Protein AF-A0A9D4DDF0-F1 (afdb_monomer_lite)

Secondary structure (DSSP, 8-state):
-----HHHHHHHHHHHHHHHHHHHHHT------B-GGGGGSHHHHHHHHHHHHHHHHHHHTSS---HHHHHHHHHHHHHHHH-B-PPP---

Radius of gyration: 22.82 Å; chains: 1; bounding box: 52×61×46 Å

Foldseek 3Di:
DDPPPPVVVVVVVVVVVVVVVVVVVVVDDPPQDFQCVCCVPVVLVVVLVVQLVVQVVVVVVVPDPDPVSVVVSVVVSSCVRRNGPDDDPDD

Sequence (91 aa):
MRHADIGSDHSLLVAKVTLKLRKAKTMDIKNQRYDVVKLKDPKVNEEFRVTLTNRFSILENEAALTIEGFNRVMKETREEVLGSRKSQKTD

Structure (mmCIF, N/CA/C/O backbone):
data_AF-A0A9D4DDF0-F1
#
_entry.id   AF-A0A9D4DDF0-F1
#
loop_
_atom_site.group_PDB
_atom_site.id
_atom_site.type_symbol
_atom_site.label_atom_id
_atom_site.label_alt_id
_atom_site.label_comp_id
_atom_site.label_asym_id
_atom_site.label_entity_id
_atom_site.label_seq_id
_atom_site.pdbx_PDB_ins_code
_atom_site.Cartn_x
_atom_site.Cartn_y
_atom_site.Cartn_z
_atom_site.occupancy
_atom_site.B_iso_or_equiv
_atom_site.auth_seq_id
_atom_site.auth_comp_id
_atom_site.auth_asym_id
_atom_site.auth_atom_id
_atom_site.pdbx_PDB_model_num
ATOM 1 N N . MET A 1 1 ? 38.008 -48.461 -16.597 1.00 40.59 1 MET A N 1
ATOM 2 C CA . MET A 1 1 ? 37.649 -47.164 -17.209 1.00 40.59 1 MET A CA 1
ATOM 3 C C . MET A 1 1 ? 36.321 -46.724 -16.604 1.00 4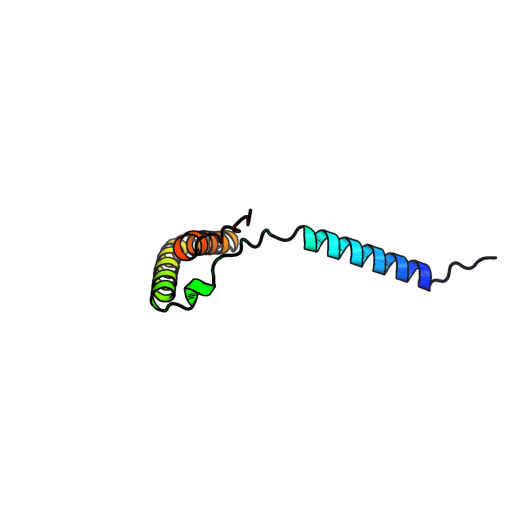0.59 1 MET A C 1
ATOM 5 O O . MET A 1 1 ? 35.302 -47.349 -16.871 1.00 40.59 1 MET A O 1
ATOM 9 N N . ARG A 1 2 ? 36.351 -45.784 -15.652 1.00 57.28 2 ARG A N 1
ATOM 10 C CA . ARG A 1 2 ? 35.178 -45.408 -14.851 1.00 57.28 2 ARG A CA 1
ATOM 11 C C . ARG A 1 2 ? 34.414 -44.332 -15.620 1.00 57.28 2 ARG A C 1
ATOM 13 O O . ARG A 1 2 ? 34.812 -43.175 -15.606 1.00 57.28 2 ARG A O 1
ATOM 20 N N . HIS A 1 3 ? 33.381 -44.748 -16.346 1.00 53.97 3 HIS A N 1
ATOM 21 C CA . HIS A 1 3 ? 32.441 -43.830 -16.976 1.00 53.97 3 HIS A CA 1
ATOM 22 C C . HIS A 1 3 ? 31.751 -43.057 -15.847 1.00 53.97 3 HIS A C 1
ATOM 24 O O . HIS A 1 3 ? 31.090 -43.660 -15.001 1.00 53.97 3 HIS A O 1
ATOM 30 N N . ALA A 1 4 ? 31.988 -41.748 -15.769 1.00 57.66 4 ALA A N 1
ATOM 31 C CA . ALA A 1 4 ? 31.150 -40.875 -14.966 1.00 57.66 4 ALA A CA 1
ATOM 32 C C . ALA A 1 4 ? 29.760 -40.932 -15.600 1.00 57.66 4 ALA A C 1
ATOM 34 O O . ALA A 1 4 ? 29.586 -40.541 -16.753 1.00 57.66 4 ALA A O 1
ATOM 35 N N . ASP A 1 5 ? 28.818 -41.536 -14.883 1.00 61.31 5 ASP A N 1
ATOM 36 C CA . ASP A 1 5 ? 27.444 -41.669 -15.335 1.00 61.31 5 ASP A CA 1
ATOM 37 C C . ASP A 1 5 ? 26.883 -40.269 -15.616 1.00 61.31 5 ASP A C 1
ATOM 39 O O . ASP A 1 5 ? 26.980 -39.375 -14.773 1.00 61.31 5 ASP A O 1
ATOM 43 N N . ILE A 1 6 ? 26.329 -40.067 -16.811 1.00 59.47 6 ILE A N 1
ATOM 44 C CA . ILE A 1 6 ? 25.750 -38.793 -17.271 1.00 59.47 6 ILE A CA 1
ATOM 45 C C . ILE A 1 6 ? 24.644 -38.337 -16.299 1.00 59.47 6 ILE A C 1
ATOM 47 O O . ILE A 1 6 ? 24.429 -37.139 -16.099 1.00 59.47 6 ILE A O 1
ATOM 51 N N . GLY A 1 7 ? 24.009 -39.290 -15.602 1.00 59.81 7 GLY A N 1
ATOM 52 C CA . GLY A 1 7 ? 23.078 -39.019 -14.509 1.00 59.81 7 GLY A CA 1
ATOM 53 C C . GLY A 1 7 ? 23.708 -38.296 -13.312 1.00 59.81 7 GLY A C 1
ATOM 54 O O . GLY A 1 7 ? 23.047 -37.467 -12.690 1.00 59.81 7 GLY A O 1
ATOM 55 N N . SER A 1 8 ? 24.990 -38.528 -13.014 1.00 68.25 8 SER A N 1
ATOM 56 C CA . SER A 1 8 ? 25.672 -37.915 -11.871 1.00 68.25 8 SER A CA 1
ATOM 57 C C . SER A 1 8 ? 25.919 -36.417 -12.058 1.00 68.25 8 SER A C 1
ATOM 59 O O . SER A 1 8 ? 25.785 -35.666 -11.090 1.00 68.25 8 SER A O 1
ATOM 61 N N . ASP A 1 9 ? 26.275 -35.972 -13.267 1.00 72.00 9 ASP A N 1
ATOM 62 C CA . ASP A 1 9 ? 26.463 -34.542 -13.554 1.00 72.00 9 ASP A CA 1
ATOM 63 C C . ASP A 1 9 ? 25.119 -33.801 -13.534 1.00 72.00 9 ASP A C 1
ATOM 65 O O . ASP A 1 9 ? 24.984 -32.756 -12.894 1.00 72.00 9 ASP A O 1
ATOM 69 N N . HIS A 1 10 ? 24.073 -34.411 -14.102 1.00 82.81 10 HIS A N 1
ATOM 70 C CA . HIS A 1 10 ? 22.715 -33.875 -14.034 1.00 82.81 10 HIS A CA 1
ATOM 71 C C . HIS A 1 10 ? 22.222 -33.740 -12.584 1.00 82.81 10 HIS A C 1
ATOM 73 O O . HIS A 1 10 ? 21.742 -32.676 -12.186 1.00 82.81 10 HIS A O 1
ATOM 79 N N . SER A 1 11 ? 22.393 -34.774 -11.753 1.00 83.12 11 SER A N 1
ATOM 80 C CA . SER A 1 11 ? 22.055 -34.707 -10.326 1.00 83.12 11 SER A CA 1
ATOM 81 C C . SER A 1 11 ? 22.824 -33.604 -9.597 1.00 83.12 11 SER A C 1
ATOM 83 O O . SER A 1 11 ? 22.247 -32.905 -8.760 1.00 83.12 11 SER A O 1
ATOM 85 N N . LEU A 1 12 ? 24.102 -33.398 -9.931 1.00 84.06 12 LEU A N 1
ATOM 86 C CA . LEU A 1 12 ? 24.920 -32.345 -9.335 1.00 84.06 12 LEU A CA 1
ATOM 87 C C . LEU A 1 12 ? 24.440 -30.945 -9.747 1.00 84.06 12 LEU A C 1
ATOM 89 O O . LEU A 1 12 ? 24.340 -30.053 -8.898 1.00 84.06 12 LEU A O 1
ATOM 93 N N . LEU A 1 13 ? 24.096 -30.748 -11.021 1.00 86.75 13 LEU A N 1
ATOM 94 C CA . LEU A 1 13 ? 23.534 -29.495 -11.526 1.00 86.75 13 LEU A CA 1
ATOM 95 C C . LEU A 1 13 ? 22.186 -29.180 -10.867 1.00 86.75 13 LEU A C 1
ATOM 97 O O . LEU A 1 13 ? 22.001 -28.070 -10.360 1.00 86.75 13 LEU A O 1
ATOM 101 N N . VAL A 1 14 ? 21.285 -30.162 -10.778 1.00 85.06 14 VAL A N 1
ATOM 102 C CA . VAL A 1 14 ? 19.988 -30.021 -10.097 1.00 85.06 14 VAL A CA 1
ATOM 103 C C . VAL A 1 14 ? 20.179 -29.671 -8.619 1.00 85.06 14 VAL A C 1
ATOM 105 O O . VAL A 1 14 ? 19.546 -28.734 -8.120 1.00 85.06 14 VAL A O 1
ATOM 108 N N . ALA A 1 15 ? 21.090 -30.349 -7.914 1.00 87.62 15 ALA A N 1
ATOM 109 C CA . ALA A 1 15 ? 21.398 -30.055 -6.514 1.00 87.62 15 ALA A CA 1
ATOM 110 C C . ALA A 1 15 ? 21.959 -28.633 -6.335 1.00 87.62 15 ALA A C 1
ATOM 112 O O . ALA A 1 15 ? 21.537 -27.901 -5.436 1.00 87.62 15 ALA A O 1
ATOM 113 N N . LYS A 1 16 ? 22.857 -28.199 -7.226 1.00 91.06 16 LYS A N 1
ATOM 114 C CA . LYS A 1 16 ? 23.463 -26.860 -7.211 1.00 91.06 16 LYS A CA 1
ATOM 115 C C . LYS A 1 16 ? 22.433 -25.759 -7.460 1.00 91.06 16 LYS A C 1
ATOM 117 O O . LYS A 1 16 ? 22.446 -24.747 -6.756 1.00 91.06 16 LYS A O 1
ATOM 122 N N . VAL A 1 17 ? 21.535 -25.949 -8.427 1.00 89.12 17 VAL A N 1
ATOM 123 C CA . VAL A 1 17 ? 20.433 -25.014 -8.708 1.00 89.12 17 VAL A CA 1
ATOM 124 C C . VAL A 1 17 ? 19.474 -24.958 -7.520 1.00 89.12 17 VAL A C 1
ATOM 126 O O . VAL A 1 17 ? 19.171 -23.871 -7.031 1.00 89.12 17 VAL A O 1
ATOM 129 N N . THR A 1 18 ? 19.085 -26.110 -6.974 1.00 88.25 18 THR A N 1
ATOM 130 C CA . THR A 1 18 ? 18.206 -26.196 -5.798 1.00 88.25 18 THR A CA 1
ATOM 131 C C . THR A 1 18 ? 18.804 -25.482 -4.585 1.00 88.25 18 THR A C 1
ATOM 133 O O . THR A 1 18 ? 18.105 -24.740 -3.894 1.00 88.25 18 THR A O 1
ATOM 136 N N . LEU A 1 19 ? 20.105 -25.645 -4.333 1.00 87.19 19 LEU A N 1
ATOM 137 C CA . LEU A 1 19 ? 20.793 -24.982 -3.227 1.00 87.19 19 LEU A CA 1
ATOM 138 C C . LEU A 1 19 ? 20.842 -23.458 -3.412 1.00 87.19 19 LEU A C 1
ATOM 140 O O . LEU A 1 19 ? 20.604 -22.715 -2.460 1.00 87.19 19 LEU A O 1
ATOM 144 N N . LYS A 1 20 ? 21.097 -22.984 -4.638 1.00 86.06 20 LYS A N 1
ATOM 145 C CA . LYS A 1 20 ? 21.075 -21.550 -4.966 1.00 86.06 20 LYS A CA 1
ATOM 146 C C . LYS A 1 20 ? 19.681 -20.945 -4.814 1.00 86.06 20 LYS A C 1
ATOM 148 O O . LYS A 1 20 ? 19.568 -19.873 -4.229 1.00 86.06 20 LYS A O 1
ATOM 153 N N . LEU A 1 21 ? 18.636 -21.638 -5.268 1.00 82.50 21 LEU A N 1
ATOM 154 C CA . LEU A 1 21 ? 17.246 -21.202 -5.104 1.00 82.50 21 LEU A CA 1
ATOM 155 C C . LEU A 1 21 ? 16.834 -21.167 -3.631 1.00 82.50 21 LEU A C 1
ATOM 157 O O . LEU A 1 21 ? 16.216 -20.202 -3.195 1.00 82.50 21 LEU A O 1
ATOM 161 N N . ARG A 1 22 ? 17.224 -22.170 -2.835 1.00 80.44 22 ARG A N 1
ATOM 162 C CA . ARG A 1 22 ? 17.001 -22.160 -1.381 1.00 80.44 22 ARG A CA 1
ATOM 163 C C . ARG A 1 22 ? 17.709 -20.983 -0.718 1.00 80.44 22 ARG A C 1
ATOM 165 O O . ARG A 1 22 ? 17.073 -20.272 0.044 1.00 80.44 22 ARG A O 1
ATOM 172 N N . LYS A 1 23 ? 18.979 -20.733 -1.053 1.00 78.75 23 LYS A N 1
ATOM 173 C CA . LYS A 1 23 ? 19.748 -19.593 -0.529 1.00 78.75 23 LYS A CA 1
ATOM 174 C C . LYS A 1 23 ? 19.132 -18.247 -0.924 1.00 78.75 23 LYS A C 1
ATOM 176 O O . LYS A 1 23 ? 19.042 -17.363 -0.081 1.00 78.75 23 LYS A O 1
ATOM 181 N N . ALA A 1 24 ? 18.682 -18.107 -2.171 1.00 73.19 24 ALA A N 1
ATOM 182 C CA . ALA A 1 24 ? 17.985 -16.915 -2.648 1.00 73.19 24 ALA A CA 1
ATOM 183 C C . ALA A 1 24 ? 16.634 -16.724 -1.941 1.00 73.19 24 ALA A C 1
ATOM 185 O O . ALA A 1 24 ? 16.309 -15.610 -1.550 1.00 73.19 24 ALA A O 1
ATOM 186 N N . LYS A 1 25 ? 15.894 -17.811 -1.684 1.00 60.28 25 LYS A N 1
ATOM 187 C CA . LYS A 1 25 ? 14.664 -17.785 -0.885 1.00 60.28 25 LYS A CA 1
ATOM 188 C C . LYS A 1 25 ? 14.924 -17.401 0.572 1.00 60.28 25 LYS A C 1
ATOM 190 O O . LYS A 1 25 ? 14.065 -16.785 1.168 1.00 60.28 25 LYS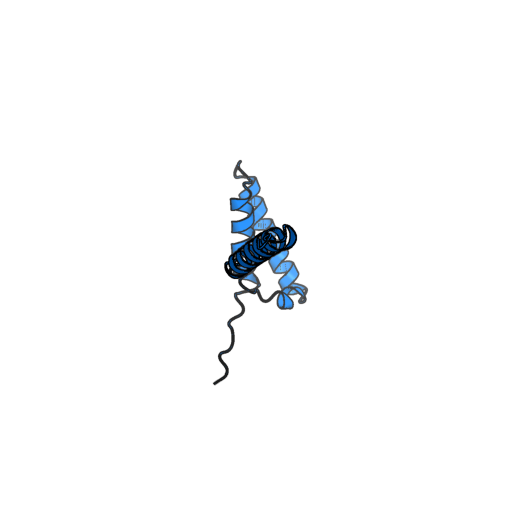 A O 1
ATOM 195 N N . THR A 1 26 ? 16.079 -17.716 1.161 1.00 56.56 26 THR A N 1
ATOM 196 C CA . THR A 1 26 ? 16.420 -17.270 2.531 1.00 56.56 26 THR A CA 1
ATOM 197 C C . THR A 1 26 ? 16.849 -15.804 2.590 1.00 56.56 26 THR A C 1
ATOM 199 O O . THR A 1 26 ? 16.772 -15.187 3.647 1.00 56.56 26 THR A O 1
ATOM 202 N N . MET A 1 27 ? 17.262 -15.223 1.459 1.00 55.78 27 MET A N 1
ATOM 203 C CA . MET A 1 27 ? 17.425 -13.773 1.315 1.00 55.78 27 MET A CA 1
ATOM 204 C C . MET A 1 27 ? 16.079 -13.058 1.124 1.00 55.78 27 MET A C 1
ATOM 206 O O . MET A 1 27 ? 16.078 -11.889 0.740 1.00 55.78 27 MET A O 1
ATOM 210 N N . ASP A 1 28 ? 14.960 -13.756 1.388 1.00 54.47 28 ASP A N 1
ATOM 211 C CA . ASP A 1 28 ? 13.605 -13.216 1.372 1.00 54.47 28 ASP A CA 1
ATOM 212 C C . ASP A 1 28 ? 13.617 -11.870 2.079 1.00 54.47 28 ASP A C 1
ATOM 214 O O . ASP A 1 28 ? 13.946 -11.757 3.266 1.00 54.47 28 ASP A O 1
ATOM 218 N N . ILE A 1 29 ? 13.276 -10.844 1.303 1.00 58.12 29 ILE A N 1
ATOM 219 C CA . ILE A 1 29 ? 12.229 -9.891 1.639 1.00 58.12 29 ILE A CA 1
ATOM 220 C C . ILE A 1 29 ? 11.823 -10.109 3.090 1.00 58.12 29 ILE A C 1
ATOM 222 O O . ILE A 1 29 ? 11.093 -11.052 3.402 1.00 58.12 29 ILE A O 1
ATOM 226 N N . LYS A 1 30 ? 12.344 -9.275 3.995 1.00 55.66 30 LYS A N 1
ATOM 227 C CA . LYS A 1 30 ? 11.773 -9.148 5.332 1.00 55.66 30 LYS A CA 1
ATOM 228 C C . LYS A 1 30 ? 10.322 -8.743 5.101 1.00 55.66 30 LYS A C 1
ATOM 230 O O . LYS A 1 30 ? 10.011 -7.559 5.022 1.00 55.66 30 LYS A O 1
ATOM 235 N N . ASN A 1 31 ? 9.454 -9.731 4.905 1.00 58.53 31 ASN A N 1
ATOM 236 C CA . ASN A 1 31 ? 8.020 -9.598 4.836 1.00 58.53 31 ASN A CA 1
ATOM 237 C C . ASN A 1 31 ? 7.657 -9.221 6.253 1.00 58.53 31 ASN A C 1
ATOM 239 O O . ASN A 1 31 ? 7.424 -10.074 7.109 1.00 58.53 31 ASN A O 1
ATOM 243 N N . GLN A 1 32 ? 7.783 -7.926 6.521 1.00 58.00 32 GLN A N 1
ATOM 244 C CA . GLN A 1 32 ? 7.447 -7.318 7.780 1.00 58.00 32 GLN A CA 1
ATOM 245 C C . GLN A 1 32 ? 6.022 -7.766 8.045 1.00 58.00 32 GLN A C 1
ATOM 247 O O . GLN A 1 32 ? 5.111 -7.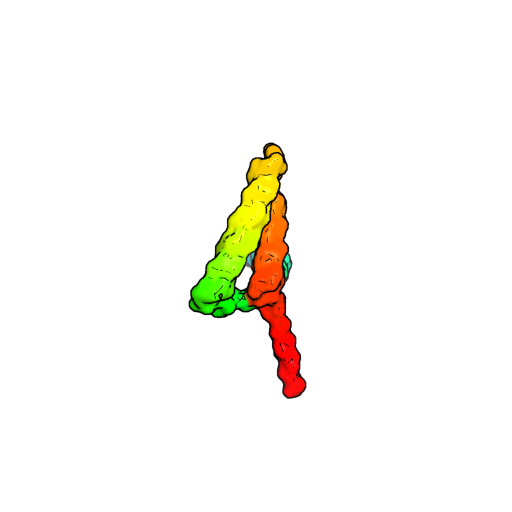481 7.271 1.00 58.00 32 GLN A O 1
ATOM 252 N N . ARG A 1 33 ? 5.870 -8.642 9.038 1.00 67.38 33 ARG A N 1
ATOM 253 C CA . ARG A 1 33 ? 4.585 -9.268 9.315 1.00 67.38 33 ARG A CA 1
ATOM 254 C C . ARG A 1 33 ? 3.741 -8.178 9.956 1.00 67.38 33 ARG A C 1
ATOM 256 O O . ARG A 1 33 ? 3.935 -7.846 11.123 1.00 67.38 33 ARG A O 1
ATOM 263 N N . TYR A 1 34 ? 2.875 -7.570 9.160 1.00 71.81 34 TYR A N 1
ATOM 264 C CA . TYR A 1 34 ? 1.854 -6.658 9.651 1.00 71.81 34 TYR A CA 1
ATOM 265 C C . TYR A 1 34 ? 0.788 -7.465 10.372 1.00 71.81 34 TYR A C 1
ATOM 267 O O . TYR A 1 34 ? 0.560 -8.637 10.054 1.00 71.81 34 TYR A O 1
ATOM 275 N N . ASP A 1 35 ? 0.141 -6.851 11.354 1.00 73.12 35 ASP A N 1
ATOM 276 C CA . ASP A 1 35 ? -0.943 -7.504 12.070 1.00 73.12 35 ASP A CA 1
ATOM 277 C C . ASP A 1 35 ? -2.236 -7.459 11.247 1.00 73.12 35 ASP A C 1
ATOM 279 O O . ASP A 1 35 ? -3.197 -6.772 11.574 1.00 73.12 35 ASP A O 1
ATOM 283 N N . VAL A 1 36 ? -2.245 -8.207 10.140 1.00 75.25 36 VAL A N 1
ATOM 284 C CA . VAL A 1 36 ? -3.394 -8.363 9.229 1.00 75.25 36 VAL A CA 1
ATOM 285 C C . VAL A 1 36 ? -4.637 -8.919 9.926 1.00 75.25 36 VAL A C 1
ATOM 287 O O . VAL A 1 36 ? -5.732 -8.820 9.384 1.00 75.25 36 VAL A O 1
ATOM 290 N N . VAL A 1 37 ? -4.501 -9.454 11.145 1.00 80.12 37 VAL A N 1
ATOM 291 C CA . VAL A 1 37 ? -5.640 -9.842 11.986 1.00 80.12 37 VAL A CA 1
ATOM 292 C C . VAL A 1 37 ? -6.521 -8.631 12.302 1.00 80.12 37 VAL A C 1
ATOM 294 O O . VAL A 1 37 ? -7.738 -8.779 12.313 1.00 80.12 37 VAL A O 1
ATOM 297 N N . LYS A 1 38 ? -5.934 -7.435 12.446 1.00 77.88 38 LYS A N 1
ATOM 298 C CA . LYS A 1 38 ? -6.666 -6.189 12.714 1.00 77.88 38 LYS A CA 1
ATOM 299 C C . LYS A 1 38 ? -7.599 -5.774 11.576 1.00 77.88 38 LYS A C 1
ATOM 301 O O . LYS A 1 38 ? -8.585 -5.103 11.825 1.00 77.88 38 LYS A O 1
ATOM 306 N N . LEU A 1 39 ? -7.351 -6.213 10.337 1.00 81.12 39 LEU A N 1
ATOM 307 C CA . LEU A 1 39 ? -8.260 -5.945 9.209 1.00 81.12 39 LEU A CA 1
ATOM 308 C C . LEU A 1 39 ? -9.583 -6.720 9.300 1.00 81.12 39 LEU A C 1
ATOM 310 O O . LEU A 1 39 ? -10.498 -6.449 8.522 1.00 81.12 39 LEU A O 1
ATOM 314 N N . LYS A 1 40 ? -9.698 -7.691 10.218 1.00 83.50 40 LYS A N 1
ATOM 315 C CA . LYS A 1 40 ? -10.980 -8.348 10.503 1.00 83.50 40 LYS A CA 1
ATOM 316 C C . LYS A 1 40 ? -11.949 -7.415 11.222 1.00 83.50 40 LYS A C 1
ATOM 318 O O . LYS A 1 40 ? -13.155 -7.605 11.089 1.00 83.50 40 LYS A O 1
ATOM 323 N N . ASP A 1 41 ? -11.440 -6.423 11.950 1.00 87.62 41 ASP A N 1
ATOM 324 C CA . ASP A 1 41 ? -12.276 -5.409 12.573 1.00 87.62 41 ASP A CA 1
ATOM 325 C C . ASP A 1 41 ? -12.811 -4.454 11.496 1.00 87.62 41 ASP A C 1
ATOM 327 O O . ASP A 1 41 ? -12.024 -3.792 10.811 1.00 87.62 41 ASP A O 1
ATOM 331 N N . PRO A 1 42 ? -14.141 -4.326 11.338 1.00 87.44 42 PRO A N 1
ATOM 332 C CA . PRO A 1 42 ? -14.727 -3.516 10.270 1.00 87.44 42 PRO A CA 1
ATOM 333 C C . PRO A 1 42 ? -14.339 -2.036 10.380 1.00 87.44 42 PRO A C 1
ATOM 335 O O . PRO A 1 42 ? -14.154 -1.378 9.361 1.00 87.44 42 PRO A O 1
ATOM 338 N N . LYS A 1 43 ? -14.130 -1.534 11.605 1.00 88.19 43 LYS A N 1
ATOM 339 C CA . LYS A 1 43 ? -13.652 -0.166 11.856 1.00 88.19 43 LYS A CA 1
ATOM 340 C C . LYS A 1 43 ? -12.244 0.068 11.306 1.00 88.19 43 LYS A C 1
ATOM 342 O O . LYS A 1 43 ? -12.006 1.059 10.629 1.00 88.19 43 LYS A O 1
ATOM 347 N N . VAL A 1 44 ? -11.327 -0.862 11.570 1.00 85.31 44 VAL A N 1
ATOM 348 C CA . VAL A 1 44 ? -9.927 -0.767 11.125 1.00 85.31 44 VAL A CA 1
ATOM 349 C C . VAL A 1 44 ? -9.830 -0.953 9.612 1.00 85.31 44 VAL A C 1
ATOM 351 O O . VAL A 1 44 ? -9.016 -0.311 8.958 1.00 85.31 44 VAL A O 1
ATOM 354 N N . ASN A 1 45 ? -10.678 -1.806 9.033 1.00 87.62 45 ASN A N 1
ATOM 355 C CA . ASN A 1 45 ? -10.757 -1.980 7.585 1.00 87.62 45 ASN A CA 1
ATOM 356 C C . ASN A 1 45 ? -11.250 -0.705 6.883 1.00 87.62 45 ASN A C 1
ATOM 358 O O . ASN A 1 45 ? -10.670 -0.280 5.885 1.00 87.62 45 ASN A O 1
ATOM 362 N N . GLU A 1 46 ? -12.281 -0.056 7.425 1.00 88.44 46 GLU A N 1
ATOM 363 C CA . GLU A 1 46 ? -12.776 1.201 6.868 1.00 88.44 46 GLU A CA 1
ATOM 364 C C . GLU A 1 46 ? -11.734 2.320 6.961 1.00 88.44 46 GLU A C 1
ATOM 366 O O . GLU A 1 46 ? -11.476 2.987 5.960 1.00 88.44 46 GLU A O 1
ATOM 371 N N . GLU A 1 47 ? -11.063 2.457 8.107 1.00 88.69 47 GLU A N 1
ATOM 372 C CA . GLU A 1 47 ? -9.953 3.400 8.282 1.00 88.69 47 GLU A CA 1
ATOM 373 C C . GLU A 1 47 ? -8.810 3.113 7.298 1.00 88.69 47 GLU A C 1
ATOM 375 O O . GLU A 1 47 ? -8.337 4.019 6.612 1.00 88.69 47 GLU A O 1
ATOM 380 N N . PHE A 1 48 ? -8.428 1.841 7.136 1.00 87.12 48 PHE A N 1
ATOM 381 C CA . PHE A 1 48 ? -7.432 1.429 6.148 1.00 87.12 48 PHE A CA 1
ATOM 382 C C . PHE A 1 48 ? -7.832 1.846 4.735 1.00 87.12 48 PHE A C 1
ATOM 384 O O . PHE A 1 48 ? -7.027 2.427 4.008 1.00 87.12 48 PHE A O 1
ATOM 391 N N . ARG A 1 49 ? -9.081 1.576 4.345 1.00 89.00 49 ARG A N 1
ATOM 392 C CA . ARG A 1 49 ? -9.596 1.897 3.014 1.00 89.00 49 ARG A CA 1
ATOM 393 C C . ARG A 1 49 ? -9.614 3.402 2.768 1.00 89.00 49 ARG A C 1
ATOM 395 O O . ARG A 1 49 ? -9.196 3.829 1.695 1.00 89.00 49 ARG 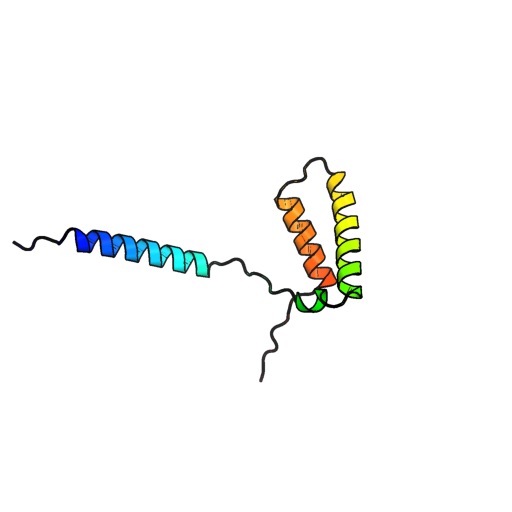A O 1
ATOM 402 N N . VAL A 1 50 ? -10.066 4.202 3.734 1.00 90.38 50 VAL A N 1
ATOM 403 C CA . VAL A 1 50 ? -10.119 5.667 3.609 1.00 90.38 50 VAL A CA 1
ATOM 404 C C . VAL A 1 50 ? -8.713 6.249 3.486 1.00 90.38 50 VAL A C 1
ATOM 406 O O . VAL A 1 50 ? -8.443 6.989 2.542 1.00 90.38 50 VAL A O 1
ATOM 409 N N . THR A 1 51 ? -7.793 5.864 4.372 1.00 87.94 51 THR A N 1
ATOM 410 C CA . THR A 1 51 ? -6.403 6.340 4.344 1.00 87.94 51 THR A CA 1
ATOM 411 C C . THR A 1 51 ? -5.702 5.945 3.049 1.00 87.94 51 THR A C 1
ATOM 413 O O . THR A 1 51 ? -5.003 6.762 2.448 1.00 87.94 51 THR A O 1
ATOM 416 N N . LEU A 1 52 ? -5.931 4.717 2.573 1.00 89.06 52 LEU A N 1
ATOM 417 C CA . LEU A 1 52 ? -5.379 4.244 1.309 1.00 89.06 52 LEU A CA 1
ATOM 418 C C . LEU A 1 52 ? -5.911 5.068 0.133 1.00 89.06 52 LEU A C 1
ATOM 420 O O . LEU A 1 52 ? -5.127 5.570 -0.667 1.00 89.06 52 LEU A O 1
ATOM 424 N N . THR A 1 53 ? -7.230 5.245 0.057 1.00 86.75 53 THR A N 1
ATOM 425 C CA . THR A 1 53 ? -7.879 5.976 -1.040 1.00 86.75 53 THR A CA 1
ATOM 426 C C . THR A 1 53 ? -7.407 7.427 -1.076 1.00 86.75 53 THR A C 1
ATOM 428 O O . THR A 1 53 ? -6.994 7.899 -2.127 1.00 86.75 53 THR A O 1
ATOM 431 N N . ASN A 1 54 ? -7.343 8.099 0.077 1.00 88.06 54 ASN A N 1
ATOM 432 C CA . ASN A 1 54 ? -6.841 9.470 0.171 1.00 88.06 54 ASN A CA 1
ATOM 433 C C . ASN A 1 54 ? -5.401 9.606 -0.346 1.00 88.06 54 ASN A C 1
ATOM 435 O O . ASN A 1 54 ? -5.090 10.553 -1.064 1.00 88.06 54 ASN A O 1
ATOM 439 N N . ARG A 1 55 ? -4.518 8.656 -0.015 1.00 83.62 55 ARG A N 1
ATOM 440 C CA . ARG A 1 55 ? -3.121 8.675 -0.477 1.00 83.62 55 ARG A CA 1
ATOM 441 C C . ARG A 1 55 ? -2.997 8.386 -1.969 1.00 83.62 55 ARG A C 1
ATOM 443 O O . ARG A 1 55 ? -2.168 9.001 -2.634 1.00 83.62 55 ARG A O 1
ATOM 450 N N . PHE A 1 56 ? -3.827 7.494 -2.505 1.00 81.81 56 PHE A N 1
ATOM 451 C CA . PHE A 1 56 ? -3.860 7.224 -3.941 1.00 81.81 56 PHE A CA 1
ATOM 452 C C . PHE A 1 56 ? -4.417 8.391 -4.752 1.00 81.81 56 PHE A C 1
ATOM 454 O O . PHE A 1 56 ? -3.880 8.663 -5.818 1.00 81.81 56 PHE A O 1
ATOM 461 N N . SER A 1 57 ? -5.400 9.132 -4.237 1.00 81.69 57 SER A N 1
ATOM 462 C CA . SER A 1 57 ? -5.881 10.355 -4.892 1.00 81.69 57 SER A CA 1
ATOM 463 C C . SER A 1 57 ? -4.785 11.421 -5.012 1.00 81.69 57 SER A C 1
ATOM 465 O O . SER A 1 57 ? -4.759 12.186 -5.971 1.00 81.69 57 SER A O 1
ATOM 467 N N . ILE A 1 58 ? -3.851 11.475 -4.057 1.00 77.69 58 ILE A N 1
ATOM 468 C CA . ILE A 1 58 ? -2.677 12.358 -4.140 1.00 77.69 58 ILE A CA 1
ATOM 469 C C . ILE A 1 58 ? -1.684 11.823 -5.183 1.00 77.69 58 ILE A C 1
ATOM 471 O O . ILE A 1 58 ? -1.177 12.597 -5.990 1.00 77.69 58 ILE A O 1
ATOM 475 N N . LEU A 1 59 ? -1.452 10.506 -5.204 1.00 72.12 59 LEU A N 1
ATOM 476 C CA . LEU A 1 59 ? -0.520 9.853 -6.129 1.00 72.12 59 LEU A CA 1
ATOM 477 C C . LEU A 1 59 ? -0.992 9.888 -7.594 1.00 72.12 59 LEU A C 1
ATOM 479 O O . LEU A 1 59 ? -0.165 9.959 -8.491 1.00 72.12 59 LEU A O 1
ATOM 483 N N . GLU A 1 60 ? -2.301 9.864 -7.852 1.00 69.06 60 GLU A N 1
ATOM 484 C CA . GLU A 1 60 ? -2.882 9.978 -9.201 1.00 69.06 60 GLU A CA 1
ATOM 485 C C . GLU A 1 60 ? -2.586 11.340 -9.854 1.00 69.06 60 GLU A C 1
ATOM 487 O O . GLU A 1 60 ? -2.459 11.433 -11.073 1.00 69.06 60 GLU A O 1
ATOM 492 N N . ASN A 1 61 ? -2.413 12.388 -9.042 1.00 67.56 61 ASN A N 1
ATOM 493 C CA . ASN A 1 61 ? -2.038 13.718 -9.520 1.00 67.56 61 ASN A CA 1
ATOM 494 C C . ASN A 1 61 ? -0.534 13.843 -9.835 1.00 67.56 61 ASN A C 1
ATOM 496 O O . ASN A 1 61 ? -0.131 14.780 -10.527 1.00 67.56 61 ASN A O 1
ATOM 500 N N . GLU A 1 62 ? 0.306 12.909 -9.374 1.00 66.25 62 GLU A N 1
ATOM 501 C CA . GLU A 1 62 ? 1.692 12.790 -9.825 1.00 66.25 62 GLU A CA 1
ATOM 502 C C . GLU A 1 62 ? 1.725 11.933 -11.096 1.00 66.25 62 GLU A C 1
ATOM 504 O O . GLU A 1 62 ? 1.431 10.741 -11.080 1.00 66.25 62 GLU A O 1
ATOM 509 N N . ALA A 1 63 ? 2.117 12.535 -12.220 1.00 57.91 63 ALA A N 1
ATOM 510 C CA . ALA A 1 63 ? 2.084 11.962 -13.573 1.00 57.91 63 ALA A CA 1
ATOM 511 C C . ALA A 1 63 ? 2.914 10.669 -13.803 1.00 57.91 63 ALA A C 1
ATOM 513 O O . ALA A 1 63 ? 3.095 10.243 -14.943 1.00 57.91 63 ALA A O 1
ATOM 514 N N . ALA A 1 64 ? 3.423 10.025 -12.753 1.00 55.06 64 ALA A N 1
ATOM 515 C CA . ALA A 1 64 ? 4.170 8.780 -12.814 1.00 55.06 64 ALA A CA 1
ATOM 516 C C . ALA A 1 64 ? 3.746 7.832 -11.681 1.00 55.06 64 ALA A C 1
ATOM 518 O O . ALA A 1 64 ? 4.484 7.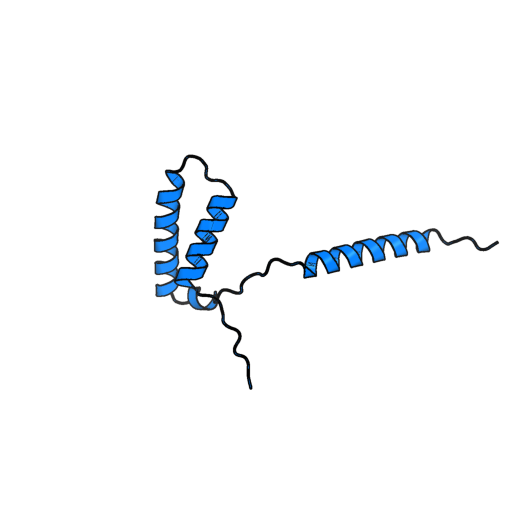631 -10.714 1.00 55.06 64 ALA A O 1
ATOM 519 N N . LEU A 1 65 ? 2.585 7.184 -11.849 1.00 67.00 65 LEU A N 1
ATOM 520 C CA . LEU A 1 65 ? 2.190 5.965 -11.126 1.00 67.00 65 LEU A CA 1
ATOM 521 C C . LEU A 1 65 ? 3.169 4.825 -11.459 1.00 67.00 65 LEU A C 1
ATOM 523 O O . LEU A 1 65 ? 2.899 3.891 -12.210 1.00 67.00 65 LEU A O 1
ATOM 527 N N . THR A 1 66 ? 4.370 4.944 -10.913 1.00 77.56 66 THR A N 1
ATOM 528 C CA . THR A 1 66 ? 5.418 3.938 -10.962 1.00 77.56 66 THR A CA 1
ATOM 529 C C . THR A 1 66 ? 5.118 2.863 -9.927 1.00 77.56 66 THR A C 1
ATOM 531 O O . THR A 1 66 ? 4.572 3.122 -8.852 1.00 77.56 66 THR A O 1
ATOM 534 N N . ILE A 1 67 ? 5.516 1.628 -10.237 1.00 77.06 67 ILE A N 1
ATOM 535 C CA . ILE A 1 67 ? 5.360 0.472 -9.340 1.00 77.06 67 ILE A CA 1
ATOM 536 C C . ILE A 1 67 ? 6.024 0.747 -7.974 1.00 77.06 67 ILE A C 1
ATOM 538 O O . ILE A 1 67 ? 5.556 0.278 -6.936 1.00 77.06 67 ILE A O 1
ATOM 542 N N . GLU A 1 68 ? 7.086 1.553 -7.952 1.00 78.06 68 GLU A N 1
ATOM 543 C CA . GLU A 1 68 ? 7.762 1.983 -6.727 1.00 78.06 68 GLU A CA 1
ATOM 544 C C . GLU A 1 68 ? 6.897 2.910 -5.860 1.00 78.06 68 GLU A C 1
ATOM 546 O O . GLU A 1 68 ? 6.792 2.680 -4.652 1.00 78.06 68 GLU A O 1
ATOM 551 N N . GLY A 1 69 ? 6.218 3.894 -6.462 1.00 78.38 69 GLY A N 1
ATOM 552 C CA . GLY A 1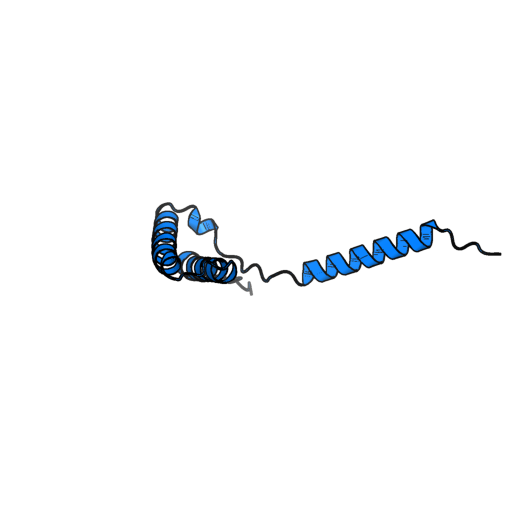 69 ? 5.283 4.783 -5.765 1.00 78.38 69 GLY A CA 1
ATOM 553 C C . GLY A 1 69 ? 4.107 4.019 -5.153 1.00 78.38 69 GLY A C 1
ATOM 554 O O . GLY A 1 69 ? 3.789 4.202 -3.977 1.00 78.38 69 GLY A O 1
ATOM 555 N N . PHE A 1 70 ? 3.544 3.064 -5.901 1.00 81.94 70 PHE A N 1
ATOM 556 C CA . PHE A 1 70 ? 2.505 2.159 -5.398 1.00 81.94 70 PHE A CA 1
ATOM 557 C C . PHE A 1 70 ? 2.976 1.379 -4.161 1.00 81.94 70 PHE A C 1
ATOM 559 O O . PHE A 1 70 ? 2.317 1.383 -3.117 1.00 81.94 70 PHE A O 1
ATOM 566 N N . ASN A 1 71 ? 4.140 0.728 -4.260 1.00 83.94 71 ASN A N 1
ATOM 567 C CA . ASN A 1 71 ? 4.692 -0.074 -3.169 1.00 83.94 71 ASN A CA 1
ATOM 568 C C . ASN A 1 71 ? 4.999 0.773 -1.931 1.00 83.94 71 ASN A C 1
ATOM 570 O O . ASN A 1 71 ? 4.829 0.301 -0.803 1.00 83.94 71 ASN A O 1
ATOM 574 N N . ARG A 1 72 ? 5.421 2.025 -2.129 1.00 82.69 72 ARG A N 1
ATOM 575 C CA . ARG A 1 72 ? 5.669 2.980 -1.051 1.00 82.69 72 ARG A CA 1
ATOM 576 C C . ARG A 1 72 ? 4.382 3.372 -0.328 1.00 82.69 72 ARG A C 1
ATOM 578 O O . ARG A 1 72 ? 4.316 3.188 0.884 1.00 82.69 72 ARG A O 1
ATOM 585 N N . VAL A 1 73 ? 3.353 3.825 -1.045 1.00 84.69 73 VAL A N 1
ATOM 586 C CA . VAL A 1 73 ? 2.064 4.223 -0.443 1.00 84.69 73 VAL A CA 1
ATOM 587 C C . VAL A 1 73 ? 1.414 3.052 0.292 1.00 84.69 73 VAL A C 1
ATOM 589 O O . VAL A 1 73 ? 0.951 3.190 1.429 1.00 84.69 73 VAL A O 1
ATOM 592 N N . MET A 1 74 ? 1.446 1.863 -0.312 1.00 82.62 74 MET A N 1
ATOM 593 C CA . MET A 1 74 ? 0.993 0.636 0.341 1.00 82.62 74 MET A CA 1
ATOM 594 C C . MET A 1 74 ? 1.783 0.345 1.616 1.00 82.62 74 MET A C 1
ATOM 596 O O . MET A 1 74 ? 1.194 -0.046 2.626 1.00 82.62 74 MET A O 1
ATOM 600 N N . LYS A 1 75 ? 3.108 0.551 1.594 1.00 83.69 75 LYS A N 1
ATOM 601 C CA . LYS A 1 75 ? 3.971 0.336 2.755 1.00 83.69 75 LYS A CA 1
ATOM 602 C C . LYS A 1 75 ? 3.701 1.307 3.900 1.00 83.69 75 LYS A C 1
ATOM 604 O O . LYS A 1 75 ? 3.645 0.877 5.049 1.00 83.69 75 LYS A O 1
ATOM 609 N N . GLU A 1 76 ? 3.514 2.578 3.596 1.00 84.81 76 GLU A N 1
ATOM 610 C CA . GLU A 1 76 ? 3.223 3.592 4.605 1.00 84.81 76 GLU A CA 1
ATOM 611 C C . GLU A 1 76 ? 1.836 3.353 5.221 1.00 84.81 76 GLU A C 1
ATOM 613 O O . GLU A 1 76 ? 1.655 3.490 6.427 1.00 84.81 76 GLU A O 1
ATOM 618 N N . THR A 1 77 ? 0.850 2.935 4.419 1.00 84.56 77 THR A N 1
ATOM 619 C CA . THR A 1 77 ? -0.530 2.727 4.901 1.00 84.56 77 THR A CA 1
ATOM 620 C C . THR A 1 77 ? -0.639 1.495 5.798 1.00 84.56 77 THR A C 1
ATOM 622 O O . THR A 1 77 ? -1.267 1.538 6.856 1.00 84.56 77 THR A O 1
ATOM 625 N N . ARG A 1 78 ? 0.030 0.393 5.431 1.00 79.94 78 ARG A N 1
ATOM 626 C CA . ARG A 1 78 ? 0.106 -0.804 6.289 1.00 79.94 78 ARG A CA 1
ATOM 627 C C . ARG A 1 78 ? 0.875 -0.535 7.589 1.00 79.94 78 ARG A C 1
ATOM 629 O O . ARG A 1 78 ? 0.528 -1.114 8.613 1.00 79.94 78 ARG A O 1
ATOM 636 N N . GLU A 1 79 ? 1.902 0.319 7.570 1.00 83.56 79 GLU A N 1
ATOM 637 C CA . GLU A 1 79 ? 2.641 0.691 8.784 1.00 83.56 79 GLU A CA 1
ATOM 638 C C . GLU A 1 79 ? 1.797 1.538 9.735 1.00 83.56 79 GLU A C 1
ATOM 640 O O . GLU A 1 79 ? 1.811 1.266 10.934 1.00 83.56 79 GLU A O 1
ATOM 645 N N . GLU A 1 80 ? 1.029 2.487 9.207 1.00 82.88 80 GLU A N 1
ATOM 646 C CA . GLU A 1 80 ? 0.184 3.386 9.997 1.00 82.88 80 GLU A CA 1
ATOM 647 C C . GLU A 1 80 ? -1.000 2.669 10.654 1.00 82.88 80 GLU A C 1
ATOM 649 O O . GLU A 1 80 ? -1.190 2.775 11.862 1.00 82.88 80 GLU A O 1
ATOM 654 N N . VAL A 1 81 ? -1.760 1.886 9.882 1.00 82.75 81 VAL A N 1
ATOM 655 C CA . VAL A 1 81 ? -3.026 1.307 10.364 1.00 82.75 81 VAL A CA 1
ATOM 656 C C . VAL A 1 81 ? -2.819 -0.041 11.056 1.00 82.75 81 VAL A C 1
ATOM 658 O O . VAL A 1 81 ? -3.433 -0.340 12.080 1.00 82.75 81 VAL A O 1
ATOM 661 N N . LEU A 1 82 ? -1.934 -0.893 10.527 1.00 80.31 82 LEU A N 1
ATOM 662 C CA . LEU A 1 82 ? -1.732 -2.239 11.081 1.00 80.31 82 LEU A CA 1
ATOM 663 C C . LEU A 1 82 ? -0.627 -2.265 12.136 1.00 80.31 82 LEU A C 1
ATOM 665 O O . LEU A 1 82 ? -0.679 -3.074 13.071 1.00 80.31 82 LEU A O 1
ATOM 669 N N . GLY A 1 83 ? 0.362 -1.377 12.018 1.00 75.44 83 GLY A N 1
ATOM 670 C CA . GLY A 1 83 ? 1.578 -1.424 12.817 1.00 75.44 83 GLY A CA 1
ATOM 671 C C . GLY A 1 83 ? 2.434 -2.660 12.512 1.00 75.44 83 GLY A C 1
ATOM 672 O O . GLY A 1 83 ? 2.001 -3.655 11.925 1.00 75.44 83 GLY A O 1
ATOM 673 N N . SER A 1 84 ? 3.698 -2.619 12.929 1.00 63.47 84 SER A N 1
ATOM 674 C CA . SER A 1 84 ? 4.585 -3.783 12.828 1.00 63.47 84 SER A CA 1
ATOM 675 C C . SER A 1 84 ? 4.327 -4.736 13.992 1.00 63.47 84 SER A C 1
ATOM 677 O O . SER A 1 84 ? 4.392 -4.316 15.149 1.00 63.47 84 SER A O 1
ATOM 679 N N . ARG A 1 85 ? 4.072 -6.023 13.717 1.00 57.81 85 ARG A N 1
ATOM 680 C CA . ARG A 1 85 ? 3.941 -7.037 14.772 1.00 57.81 85 ARG A CA 1
ATOM 681 C C . ARG A 1 85 ? 5.283 -7.152 15.509 1.00 57.81 85 ARG A C 1
ATOM 683 O O . ARG A 1 85 ? 6.243 -7.704 14.973 1.00 57.81 85 ARG A O 1
ATOM 690 N N . LYS A 1 86 ? 5.375 -6.608 16.727 1.00 50.84 86 LYS A N 1
ATOM 691 C CA . LYS A 1 86 ? 6.545 -6.798 17.595 1.00 50.84 86 LYS A CA 1
ATOM 692 C C . LYS A 1 86 ? 6.524 -8.240 18.095 1.00 50.84 86 LYS A C 1
ATOM 694 O O . LYS A 1 86 ? 5.549 -8.664 18.708 1.00 50.84 86 LYS A O 1
ATOM 699 N N . SER A 1 87 ? 7.577 -9.004 17.812 1.00 48.00 87 SER A N 1
ATOM 700 C CA . SER A 1 87 ? 7.758 -10.313 18.440 1.00 48.00 87 SER A CA 1
ATOM 701 C C . SER A 1 87 ? 7.935 -10.085 19.938 1.00 48.00 87 SER A C 1
ATOM 703 O O . SER A 1 87 ? 8.886 -9.414 20.340 1.00 48.00 87 SER A O 1
ATOM 705 N N . GLN A 1 88 ? 7.025 -10.612 20.757 1.00 44.34 88 GLN A N 1
ATOM 706 C CA . GLN A 1 88 ? 7.268 -10.735 22.189 1.00 44.34 88 GLN A CA 1
ATOM 707 C C . GLN A 1 88 ? 8.472 -11.667 22.353 1.00 44.34 88 GLN A C 1
ATOM 709 O O . GLN A 1 88 ? 8.428 -12.818 21.922 1.00 44.34 88 GLN A O 1
ATOM 714 N N . LYS A 1 89 ? 9.576 -11.149 22.899 1.00 38.69 89 LYS A N 1
ATOM 715 C CA . LYS A 1 89 ? 10.585 -12.003 23.521 1.00 38.69 89 LYS A CA 1
ATOM 716 C C . LYS A 1 89 ? 9.939 -12.516 24.804 1.00 38.69 89 LYS A C 1
ATOM 718 O O . LYS A 1 89 ? 9.629 -11.713 25.679 1.00 38.69 89 LYS A O 1
ATOM 723 N N . THR A 1 90 ? 9.629 -13.802 24.840 1.00 39.66 90 THR A N 1
ATOM 724 C CA . THR A 1 90 ? 9.321 -14.517 26.078 1.00 39.66 90 THR A CA 1
ATOM 725 C C . THR A 1 90 ? 10.648 -14.699 26.817 1.00 39.66 90 THR A C 1
ATOM 727 O O . THR A 1 90 ? 11.621 -15.119 26.189 1.00 39.66 90 THR A O 1
ATOM 730 N N . ASP A 1 91 ? 10.679 -14.252 28.073 1.00 34.47 91 ASP A N 1
ATOM 731 C CA . ASP A 1 91 ? 11.761 -14.455 29.049 1.00 34.47 91 ASP A CA 1
ATOM 732 C C . ASP A 1 91 ? 11.818 -15.928 29.480 1.00 34.47 91 ASP A C 1
ATOM 734 O O . ASP A 1 91 ? 10.720 -16.516 29.650 1.00 34.47 91 ASP A O 1
#

pLDDT: mean 73.82, std 14.25, range [34.47, 91.06]

Organism: Dreissena polymorpha (NCBI:txid45954)